Protein AF-A0A0D6QN54-F1 (afdb_monomer)

Foldseek 3Di:
DDFFKAFPVVLETWDWDDDPPDPKIKTADLQPRDIDIPVPVVCQVVVVRMHTPPDDDPDPDPPPDPRDHQDPVNSVVSVVVVVVVVVVVVVVVVPDPPDPPPPPPPPPPPPDDDPDDPDDDPPPDDDDDDDDDDDD

Solvent-accessible surface area (backbone atoms only — not comparable to full-atom values): 8967 Å² total; per-residue (Å²): 132,87,82,50,35,27,25,65,83,78,61,28,51,33,52,72,52,59,59,88,96,48,93,53,40,37,35,31,28,70,72,79,64,54,72,50,51,61,82,52,54,64,38,40,74,68,45,65,58,30,31,54,66,85,60,91,63,98,70,87,85,69,86,86,61,78,74,48,70,74,49,74,65,54,44,52,51,30,51,52,50,53,51,50,52,53,51,52,55,50,53,54,56,71,68,49,73,77,76,76,76,77,77,69,78,76,76,73,80,72,91,64,92,78,91,76,77,83,82,78,67,85,84,75,74,78,86,78,81,90,79,83,87,83,89,132

Sequence (136 aa):
METAVECTHCKVVMTSWSAPGSPIRYYQCPFCARTHSSLYGEVFQRRAGARVVGAPAATAATAGAGIPMASPEDVRWARVKATAARWFARLEAEQRPPAPAAAFPRRARTAGRSDDVPEADPADVVEVGTRRHGRA

pLDDT: mean 74.31, std 18.53, range [38.38, 96.44]

Structure (mmCIF, N/CA/C/O backbone):
data_AF-A0A0D6QN54-F1
#
_entry.id   AF-A0A0D6QN54-F1
#
loop_
_atom_site.group_PDB
_atom_site.id
_atom_site.type_symbol
_atom_site.label_atom_id
_atom_site.label_alt_id
_atom_site.label_comp_id
_atom_site.label_asym_id
_atom_site.label_entity_id
_atom_site.label_seq_id
_atom_site.pdbx_PDB_ins_code
_atom_site.Cartn_x
_atom_site.Cartn_y
_atom_site.Cartn_z
_atom_site.occupancy
_atom_site.B_iso_or_equiv
_atom_site.auth_seq_id
_atom_site.auth_comp_id
_atom_site.auth_asym_id
_atom_site.auth_atom_id
_atom_site.pdbx_PDB_model_num
ATOM 1 N N . MET A 1 1 ? 12.706 -4.710 -17.053 1.00 48.94 1 MET A N 1
ATOM 2 C CA . MET A 1 1 ? 11.563 -3.783 -17.169 1.00 48.94 1 MET A CA 1
ATOM 3 C C . MET A 1 1 ? 10.816 -3.844 -15.848 1.00 48.94 1 MET A C 1
ATOM 5 O O . MET A 1 1 ? 10.330 -4.912 -15.500 1.00 48.94 1 MET A O 1
ATOM 9 N N . GLU A 1 2 ? 10.855 -2.781 -15.046 1.00 62.50 2 GLU A N 1
ATOM 10 C CA . GLU A 1 2 ? 10.136 -2.754 -13.768 1.00 62.50 2 GLU A CA 1
ATOM 11 C C . GLU A 1 2 ? 8.629 -2.721 -14.033 1.00 62.50 2 GLU A C 1
ATOM 13 O O . GLU A 1 2 ? 8.138 -1.909 -14.814 1.00 62.50 2 GLU A O 1
ATOM 18 N N . THR A 1 3 ? 7.889 -3.641 -13.419 1.00 77.75 3 THR A N 1
ATOM 19 C CA . THR A 1 3 ? 6.430 -3.679 -13.524 1.00 77.75 3 THR A CA 1
ATOM 20 C C . THR A 1 3 ? 5.854 -2.5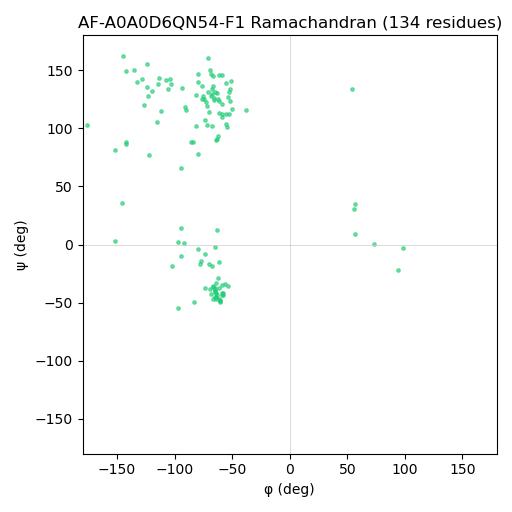45 -12.686 1.00 77.75 3 THR A C 1
ATOM 22 O O . THR A 1 3 ? 5.858 -2.624 -11.454 1.00 77.75 3 THR A O 1
ATOM 25 N N . ALA A 1 4 ? 5.349 -1.499 -13.332 1.00 85.25 4 ALA A N 1
ATOM 26 C CA . ALA A 1 4 ? 4.606 -0.464 -12.631 1.00 85.25 4 ALA A CA 1
ATOM 27 C C . ALA A 1 4 ? 3.243 -1.026 -12.193 1.00 85.25 4 ALA A C 1
ATOM 29 O O . ALA A 1 4 ? 2.522 -1.647 -12.976 1.00 85.25 4 ALA A O 1
ATOM 30 N N . VAL A 1 5 ? 2.895 -0.826 -10.925 1.00 88.44 5 VAL A N 1
ATOM 31 C CA . VAL A 1 5 ? 1.630 -1.275 -10.334 1.00 88.44 5 VAL A CA 1
ATOM 32 C C . VAL A 1 5 ? 0.882 -0.056 -9.833 1.00 88.44 5 VAL A C 1
ATOM 34 O O . VAL A 1 5 ? 1.448 0.776 -9.135 1.00 88.44 5 VAL A O 1
ATOM 37 N N . GLU A 1 6 ? -0.398 0.045 -10.155 1.00 91.19 6 GLU A N 1
ATOM 38 C CA . GLU A 1 6 ? -1.277 1.094 -9.661 1.00 91.19 6 GLU A CA 1
ATOM 39 C C . GLU A 1 6 ? -2.192 0.576 -8.552 1.00 91.19 6 GLU A C 1
ATOM 41 O O . GLU A 1 6 ? -2.814 -0.482 -8.670 1.00 91.19 6 GLU A O 1
ATOM 46 N N . CYS A 1 7 ? -2.356 1.387 -7.509 1.00 91.06 7 CYS A N 1
ATOM 47 C CA . CYS A 1 7 ? -3.381 1.181 -6.497 1.00 91.06 7 CYS A CA 1
ATOM 48 C C . CYS A 1 7 ? -4.770 1.497 -7.068 1.00 91.06 7 CYS A C 1
ATOM 50 O O . CYS A 1 7 ? -5.061 2.643 -7.410 1.00 91.06 7 CYS A O 1
ATOM 52 N N . THR A 1 8 ? -5.684 0.525 -7.096 1.00 90.94 8 THR A N 1
ATOM 53 C CA . THR A 1 8 ? -7.018 0.754 -7.679 1.00 90.94 8 THR A CA 1
ATOM 54 C C . THR A 1 8 ? -7.898 1.685 -6.847 1.00 90.94 8 THR A C 1
ATOM 56 O O . THR A 1 8 ? -8.876 2.203 -7.387 1.00 90.94 8 THR A O 1
ATOM 59 N N . HIS A 1 9 ? -7.542 1.914 -5.578 1.00 90.31 9 HIS A N 1
ATOM 60 C CA . HIS A 1 9 ? -8.226 2.835 -4.673 1.00 90.31 9 HIS A CA 1
ATOM 61 C C . HIS A 1 9 ? -7.760 4.285 -4.857 1.00 90.31 9 HIS A C 1
ATOM 63 O O . HIS A 1 9 ? -8.588 5.169 -5.034 1.00 90.31 9 HIS A O 1
ATOM 69 N N . CYS A 1 10 ? -6.445 4.527 -4.862 1.00 87.69 10 CYS A N 1
ATOM 70 C CA . CYS A 1 10 ? -5.884 5.882 -4.936 1.00 87.69 10 CYS A CA 1
ATOM 71 C C . CYS A 1 10 ? -5.529 6.333 -6.359 1.00 87.69 10 CYS A C 1
ATOM 73 O O . CYS A 1 10 ? -5.210 7.499 -6.541 1.00 87.69 10 CYS A O 1
ATOM 75 N N . LYS A 1 11 ? -5.564 5.426 -7.346 1.00 89.50 11 LYS A N 1
ATOM 76 C CA . LYS A 1 11 ? -5.231 5.686 -8.758 1.00 89.50 11 LYS A CA 1
ATOM 77 C C . LYS A 1 11 ? -3.827 6.256 -8.979 1.00 89.50 11 LYS A C 1
ATOM 79 O O . LYS A 1 11 ? -3.609 7.058 -9.878 1.00 89.50 11 LYS A O 1
ATOM 84 N N . VAL A 1 12 ? -2.874 5.825 -8.156 1.00 88.00 12 VAL A N 1
ATOM 85 C CA . VAL A 1 12 ? -1.467 6.244 -8.229 1.00 88.00 12 VAL A CA 1
ATOM 86 C C . VAL A 1 12 ? -0.553 5.040 -8.361 1.00 88.00 12 VAL A C 1
ATOM 88 O O . VAL A 1 12 ? -0.895 3.937 -7.911 1.00 88.00 12 VAL A O 1
ATOM 91 N N . VAL A 1 13 ? 0.627 5.265 -8.935 1.00 90.94 13 VAL A N 1
ATOM 92 C CA . VAL A 1 13 ? 1.684 4.252 -8.983 1.00 90.94 13 VAL A CA 1
ATOM 93 C C . VAL A 1 13 ? 2.165 3.938 -7.563 1.00 90.94 13 VAL A C 1
ATOM 95 O O . VAL A 1 13 ? 2.424 4.826 -6.751 1.00 90.94 13 VAL A O 1
ATOM 98 N N . MET A 1 14 ? 2.237 2.649 -7.257 1.00 91.88 14 MET A N 1
ATOM 99 C CA . MET A 1 14 ? 2.709 2.114 -5.989 1.00 91.88 14 MET A CA 1
ATOM 100 C C . MET A 1 14 ? 4.236 2.102 -5.955 1.00 91.88 14 MET A C 1
ATOM 102 O O . MET A 1 14 ? 4.890 1.861 -6.969 1.00 91.88 14 MET A O 1
ATOM 106 N N . THR A 1 15 ? 4.810 2.313 -4.775 1.00 91.31 15 THR A N 1
ATOM 107 C CA . THR A 1 15 ? 6.248 2.144 -4.554 1.00 91.31 15 THR A CA 1
ATOM 108 C C . THR A 1 15 ? 6.575 0.659 -4.455 1.00 91.31 15 THR A C 1
ATOM 110 O O . THR A 1 15 ? 5.848 -0.078 -3.789 1.00 91.31 15 THR A O 1
ATOM 113 N N . SER A 1 16 ? 7.656 0.208 -5.098 1.00 91.62 16 SER A N 1
ATOM 114 C CA . SER A 1 16 ? 8.077 -1.196 -5.055 1.00 91.62 16 SER A CA 1
ATOM 115 C C . SER A 1 16 ? 9.403 -1.405 -4.334 1.00 91.62 16 SER A C 1
ATOM 117 O O . SER A 1 16 ? 10.323 -0.607 -4.493 1.00 91.62 16 SER A O 1
ATOM 119 N N . TRP A 1 17 ? 9.530 -2.506 -3.594 1.00 90.56 17 TRP A N 1
ATOM 120 C CA . TRP A 1 17 ? 10.792 -2.946 -2.991 1.00 90.56 17 TRP A 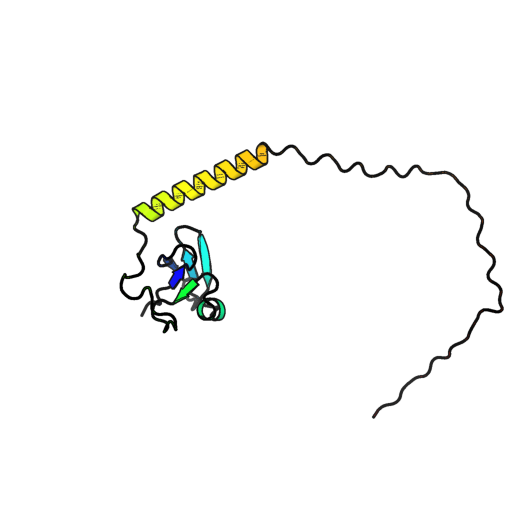CA 1
ATOM 121 C C . TRP A 1 17 ? 10.893 -4.476 -2.973 1.00 90.56 17 TRP A C 1
ATOM 123 O O . TRP A 1 17 ? 9.893 -5.185 -3.090 1.00 90.56 17 TRP A O 1
ATOM 133 N N . SER A 1 18 ? 12.109 -4.992 -2.803 1.00 90.19 18 SER A N 1
ATOM 134 C CA . SER A 1 18 ? 12.366 -6.412 -2.533 1.00 90.19 18 SER A CA 1
ATOM 135 C C . SER A 1 18 ? 13.388 -6.555 -1.427 1.00 90.19 18 SER A C 1
ATOM 137 O O . SER A 1 18 ? 14.276 -5.715 -1.285 1.00 90.19 18 SER A O 1
ATOM 139 N N . ALA A 1 19 ? 13.285 -7.649 -0.678 1.00 87.38 19 ALA A N 1
ATOM 140 C CA . ALA A 1 19 ? 14.367 -8.068 0.197 1.00 87.38 19 ALA A CA 1
ATOM 141 C C . ALA A 1 19 ? 15.578 -8.526 -0.647 1.00 87.38 19 ALA A C 1
ATOM 143 O O . ALA A 1 19 ? 15.378 -9.089 -1.731 1.00 87.38 19 ALA A O 1
ATOM 144 N N . PRO A 1 20 ? 16.820 -8.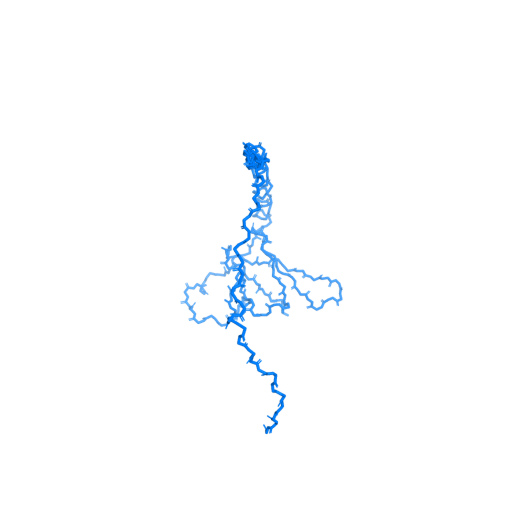319 -0.173 1.00 87.62 20 PRO A N 1
ATOM 145 C CA . PRO A 1 20 ? 18.013 -8.826 -0.846 1.00 87.62 20 PRO A CA 1
ATOM 146 C C . PRO A 1 20 ? 17.908 -10.334 -1.112 1.00 87.62 20 PRO A C 1
ATOM 148 O O . PRO A 1 20 ? 17.530 -11.097 -0.226 1.00 87.62 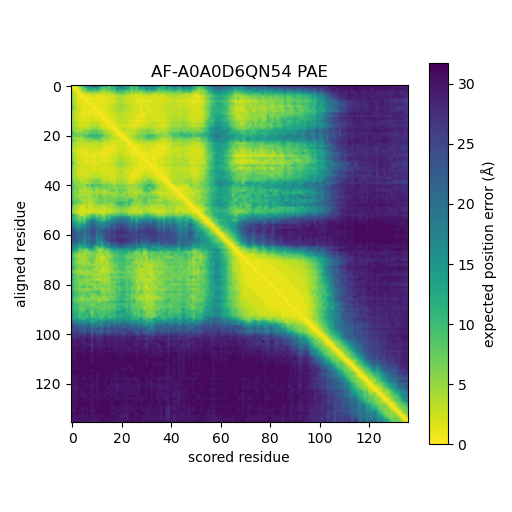20 PRO A O 1
ATOM 151 N N . GLY A 1 21 ? 18.202 -10.763 -2.342 1.00 86.62 21 GLY A N 1
ATOM 152 C CA . GLY A 1 21 ? 18.159 -12.177 -2.740 1.00 86.62 21 GLY A CA 1
ATOM 153 C 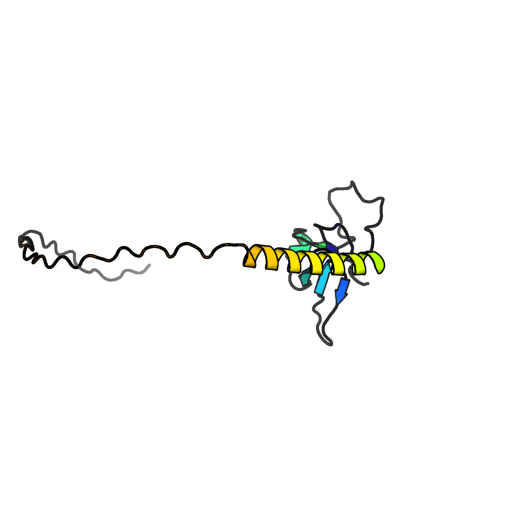C . GLY A 1 21 ? 16.759 -12.787 -2.894 1.00 86.62 21 GLY A C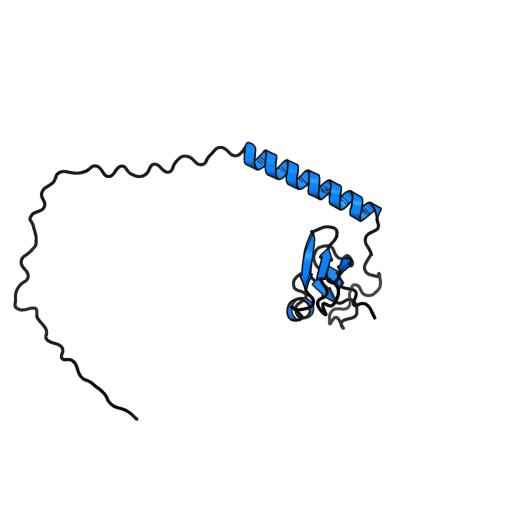 1
ATOM 154 O O . GLY A 1 21 ? 16.652 -13.961 -3.235 1.00 86.62 21 GLY A O 1
ATOM 155 N N . SER A 1 22 ? 15.681 -12.024 -2.678 1.00 85.31 22 SER A N 1
ATOM 156 C CA . SER A 1 22 ? 14.315 -12.523 -2.851 1.00 85.31 22 SER A CA 1
ATOM 157 C C . SER A 1 22 ? 13.775 -12.217 -4.252 1.00 85.31 22 SER A C 1
ATOM 159 O O . SER A 1 22 ? 13.860 -11.069 -4.697 1.00 85.31 22 SER A O 1
ATOM 161 N N . PRO A 1 23 ? 13.133 -13.188 -4.928 1.00 85.75 23 PRO A N 1
ATOM 162 C CA . PRO A 1 23 ? 12.403 -12.925 -6.167 1.00 85.75 23 PRO A CA 1
ATOM 163 C C . PRO A 1 23 ? 11.081 -12.175 -5.920 1.00 85.75 23 PRO A C 1
ATOM 165 O O . PRO A 1 23 ? 10.417 -11.759 -6.867 1.00 85.75 23 PRO A O 1
ATOM 168 N N . ILE A 1 24 ? 10.673 -12.010 -4.656 1.00 89.75 24 ILE A N 1
ATOM 169 C CA . ILE A 1 24 ? 9.396 -11.407 -4.282 1.00 89.75 24 ILE A CA 1
ATOM 170 C C . ILE A 1 24 ? 9.517 -9.883 -4.316 1.00 89.75 24 ILE A C 1
ATOM 172 O O . ILE A 1 24 ? 10.400 -9.289 -3.688 1.00 89.75 24 ILE A O 1
ATOM 176 N N . ARG A 1 25 ? 8.591 -9.237 -5.024 1.00 90.38 25 ARG A N 1
ATOM 177 C CA . ARG A 1 25 ? 8.420 -7.782 -5.058 1.00 90.38 25 ARG A CA 1
ATOM 178 C C . ARG A 1 25 ? 7.194 -7.411 -4.242 1.00 90.38 25 ARG A C 1
ATOM 180 O O . ARG A 1 25 ? 6.135 -8.015 -4.383 1.00 90.38 25 ARG A O 1
ATOM 187 N N . TYR A 1 26 ? 7.338 -6.398 -3.410 1.00 92.00 26 TYR A N 1
ATOM 188 C CA . TYR A 1 26 ? 6.242 -5.802 -2.667 1.00 92.00 26 TYR A CA 1
ATOM 189 C C . TYR A 1 26 ? 5.922 -4.447 -3.271 1.00 92.00 26 TYR A C 1
ATOM 191 O O . TYR A 1 26 ? 6.833 -3.723 -3.658 1.00 92.00 26 TYR A O 1
ATOM 199 N N . TYR A 1 27 ? 4.639 -4.116 -3.332 1.00 92.12 27 TYR A N 1
ATOM 200 C CA . TYR A 1 27 ? 4.118 -2.855 -3.840 1.00 92.12 27 TYR A CA 1
ATOM 201 C C . TYR A 1 27 ? 3.278 -2.210 -2.743 1.00 92.12 27 TYR A C 1
ATOM 203 O O . TYR A 1 27 ? 2.364 -2.858 -2.235 1.00 92.12 27 TYR A O 1
ATOM 211 N N . GLN A 1 28 ? 3.530 -0.948 -2.394 1.00 93.38 28 GLN A N 1
ATOM 212 C CA . GLN A 1 28 ? 2.757 -0.197 -1.398 1.00 93.38 28 GLN A CA 1
ATOM 213 C C . GLN A 1 28 ? 2.200 1.094 -1.980 1.00 93.38 28 GLN A C 1
ATOM 215 O O . GLN A 1 28 ? 2.885 1.849 -2.665 1.00 93.38 28 GLN A O 1
ATOM 220 N N . CYS A 1 29 ? 0.930 1.363 -1.691 1.00 93.00 29 CYS A N 1
ATOM 221 C CA . CYS A 1 29 ? 0.336 2.651 -2.010 1.00 93.00 29 CYS A CA 1
ATOM 222 C C . CYS A 1 29 ? 0.850 3.712 -1.021 1.00 93.00 29 CYS A C 1
ATOM 224 O O . CYS A 1 29 ? 0.638 3.544 0.183 1.00 93.00 29 CYS A O 1
ATOM 2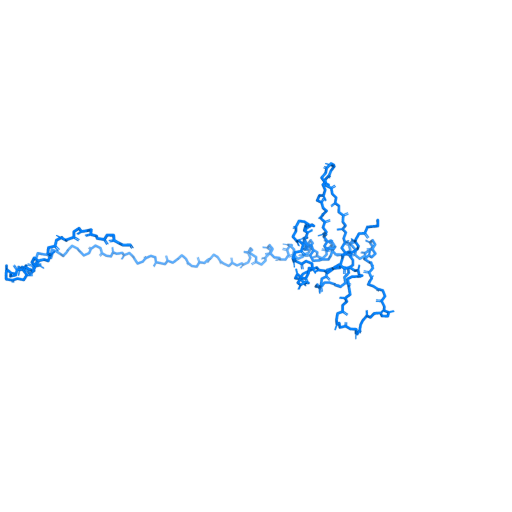26 N N . PRO A 1 30 ? 1.432 4.832 -1.484 1.00 90.31 30 PRO A N 1
ATOM 227 C CA . PRO A 1 30 ? 1.927 5.878 -0.588 1.00 90.31 30 PRO A CA 1
ATOM 228 C C . PRO A 1 30 ? 0.816 6.616 0.179 1.00 90.31 30 PRO A C 1
ATOM 230 O O . PRO A 1 30 ? 1.100 7.251 1.191 1.00 90.31 30 PRO A O 1
ATOM 233 N N . PHE A 1 31 ? -0.443 6.533 -0.271 1.00 89.31 31 PHE A N 1
ATOM 234 C CA . PHE A 1 31 ? -1.570 7.237 0.353 1.00 89.31 31 PHE A CA 1
ATOM 235 C C . PHE A 1 31 ? -2.365 6.364 1.321 1.00 89.31 31 PHE A C 1
ATOM 237 O O . PHE A 1 31 ? -2.553 6.739 2.473 1.00 89.31 31 PHE A O 1
ATOM 244 N N . CYS A 1 32 ? -2.838 5.200 0.866 1.00 90.44 32 CYS A N 1
ATOM 245 C CA . CYS A 1 32 ? -3.681 4.319 1.680 1.00 90.44 32 CYS A CA 1
ATOM 246 C C . CYS A 1 32 ? -2.907 3.185 2.364 1.00 90.44 32 CYS A C 1
ATOM 248 O O . CYS A 1 32 ? -3.527 2.322 2.977 1.00 90.44 32 CYS A O 1
ATOM 250 N N . ALA A 1 33 ? -1.578 3.137 2.202 1.00 90.00 33 ALA A N 1
ATOM 251 C CA . ALA A 1 33 ? -0.672 2.141 2.783 1.00 90.00 33 ALA A CA 1
ATOM 252 C C . ALA A 1 33 ? -0.978 0.666 2.449 1.00 90.00 33 ALA A C 1
ATOM 254 O O . ALA A 1 33 ? -0.342 -0.229 3.003 1.00 90.00 33 ALA A O 1
ATOM 255 N N . ARG A 1 34 ? -1.913 0.394 1.526 1.00 91.19 34 ARG A N 1
ATOM 256 C CA . ARG A 1 34 ? -2.236 -0.965 1.075 1.00 91.19 34 ARG A CA 1
ATOM 257 C C . ARG A 1 34 ? -1.012 -1.581 0.403 1.00 91.19 34 ARG A C 1
ATOM 259 O O . ARG A 1 34 ? -0.437 -0.953 -0.489 1.00 91.19 34 ARG A O 1
ATOM 266 N N . THR A 1 35 ? -0.668 -2.798 0.814 1.00 91.81 35 THR A N 1
ATOM 267 C CA . THR A 1 35 ? 0.494 -3.542 0.321 1.00 91.81 35 THR A CA 1
ATOM 268 C C . THR A 1 35 ? 0.056 -4.787 -0.442 1.00 91.81 35 THR A C 1
ATOM 270 O O . THR A 1 35 ? -0.838 -5.504 0.000 1.00 91.81 35 THR A O 1
ATOM 273 N N . HIS A 1 36 ? 0.709 -5.058 -1.568 1.00 91.44 36 HIS A N 1
ATOM 274 C CA . HIS A 1 36 ? 0.520 -6.257 -2.380 1.00 91.44 36 HIS A CA 1
ATOM 275 C C . HIS A 1 36 ? 1.872 -6.921 -2.655 1.00 91.44 36 HIS A C 1
ATOM 277 O O . HIS A 1 36 ? 2.869 -6.235 -2.856 1.00 91.44 36 HIS A O 1
ATOM 283 N N . SER A 1 37 ? 1.909 -8.253 -2.659 1.00 90.81 37 SER A N 1
ATOM 284 C CA . SER A 1 37 ? 3.101 -9.041 -2.995 1.00 90.81 37 SER A CA 1
ATOM 285 C C . SER A 1 37 ? 2.955 -9.626 -4.394 1.00 90.81 37 SER A C 1
ATOM 287 O O . SER A 1 37 ? 1.866 -10.070 -4.756 1.00 90.81 37 SER A O 1
ATOM 289 N N . SER A 1 38 ? 4.048 -9.680 -5.155 1.00 87.69 38 SER A N 1
ATOM 290 C CA . SER A 1 38 ? 4.109 -10.321 -6.472 1.00 87.69 38 SER A CA 1
ATOM 291 C C . SER A 1 38 ? 3.801 -11.819 -6.435 1.00 87.69 38 SER A C 1
ATOM 293 O O . SER A 1 38 ? 3.538 -12.393 -7.485 1.00 87.69 38 SER A O 1
ATOM 295 N N . LEU A 1 39 ? 3.819 -12.451 -5.252 1.00 86.69 39 LEU A N 1
ATOM 296 C CA . LEU A 1 39 ? 3.393 -13.843 -5.077 1.00 86.69 39 LEU A CA 1
ATOM 297 C C . LEU A 1 39 ? 1.907 -14.051 -5.390 1.00 86.69 39 LEU A C 1
ATOM 299 O O . LEU A 1 39 ? 1.538 -15.107 -5.890 1.00 86.69 39 LEU A O 1
ATOM 303 N N . TYR A 1 40 ? 1.066 -13.050 -5.123 1.00 83.31 40 TYR A N 1
ATOM 304 C CA . TYR A 1 40 ? -0.383 -13.146 -5.302 1.00 83.31 40 TYR A CA 1
ATOM 305 C C . TYR A 1 40 ? -0.786 -12.597 -6.671 1.00 83.31 40 TYR A C 1
ATOM 307 O O . TYR A 1 40 ? -1.434 -11.553 -6.792 1.00 83.31 40 TYR A O 1
ATOM 315 N N . GLY A 1 41 ? -0.344 -13.289 -7.724 1.00 77.69 41 GLY A N 1
ATOM 316 C CA . GLY A 1 41 ? -0.588 -12.920 -9.121 1.00 77.69 41 GLY A CA 1
ATOM 317 C C . GLY A 1 41 ? -2.074 -12.713 -9.439 1.00 77.69 41 GLY A C 1
ATOM 318 O O . GLY A 1 41 ? -2.432 -11.784 -10.169 1.00 77.69 41 GLY A O 1
ATOM 319 N N . GLU A 1 42 ? -2.956 -13.510 -8.829 1.00 79.75 42 GLU A N 1
ATOM 320 C CA . GLU A 1 42 ? -4.406 -13.421 -9.017 1.00 79.75 42 GLU A CA 1
ATOM 321 C C . GLU A 1 42 ? -4.998 -12.082 -8.562 1.00 79.75 42 GLU A C 1
ATOM 323 O O . GLU A 1 42 ? -5.989 -11.620 -9.130 1.00 79.75 42 GLU A O 1
ATOM 328 N N . VAL A 1 43 ? -4.383 -11.419 -7.580 1.00 79.00 43 VAL A N 1
ATOM 329 C CA . VAL A 1 43 ? -4.831 -10.110 -7.091 1.00 79.00 43 VAL A CA 1
ATOM 330 C C . VAL A 1 43 ? -4.696 -9.061 -8.191 1.00 79.00 43 VAL A C 1
ATOM 332 O O . VAL A 1 43 ? -5.605 -8.253 -8.401 1.00 79.00 43 VAL A O 1
ATOM 335 N N . PHE A 1 44 ? -3.601 -9.122 -8.947 1.00 79.06 44 PHE A N 1
ATOM 336 C CA . PHE A 1 44 ? -3.354 -8.233 -10.078 1.00 79.06 44 PHE A CA 1
ATOM 337 C C . PHE A 1 44 ? -4.225 -8.585 -11.288 1.00 79.06 44 PHE A C 1
ATOM 339 O O . PHE A 1 44 ? -4.724 -7.680 -11.958 1.00 79.06 44 PHE A O 1
ATOM 346 N N . GLN A 1 45 ? -4.463 -9.878 -11.536 1.00 77.38 45 GLN A N 1
ATOM 347 C CA . GLN A 1 45 ? -5.349 -10.346 -12.610 1.00 77.38 45 GLN A CA 1
ATOM 348 C C . GLN A 1 45 ? -6.803 -9.916 -12.377 1.00 77.38 45 GLN A C 1
ATOM 350 O O . GLN A 1 45 ? -7.452 -9.394 -13.281 1.00 77.38 45 GLN A O 1
ATOM 355 N N . ARG A 1 46 ? -7.304 -10.070 -11.144 1.00 81.25 46 ARG A N 1
ATOM 356 C CA . ARG A 1 46 ? -8.665 -9.674 -10.743 1.00 81.25 46 ARG A CA 1
ATOM 357 C C . ARG A 1 46 ? -8.805 -8.180 -10.455 1.00 81.25 46 ARG A C 1
ATOM 359 O O . ARG A 1 46 ? -9.906 -7.720 -10.168 1.00 81.25 46 ARG A O 1
ATOM 366 N N . ARG A 1 47 ? -7.708 -7.414 -10.514 1.00 77.75 47 ARG A N 1
ATOM 367 C CA . ARG A 1 47 ? -7.652 -5.983 -10.159 1.00 77.75 47 ARG A CA 1
ATOM 368 C C . ARG A 1 47 ? -8.149 -5.699 -8.734 1.00 77.75 47 ARG A C 1
ATOM 370 O O . ARG A 1 47 ? -8.700 -4.631 -8.449 1.00 77.75 47 ARG A O 1
ATOM 377 N N . ALA A 1 48 ? -7.957 -6.656 -7.831 1.00 77.94 48 ALA A N 1
ATOM 378 C CA . ALA A 1 48 ? -8.435 -6.609 -6.457 1.00 77.94 48 ALA A CA 1
ATOM 379 C C . ALA A 1 48 ? -7.506 -5.737 -5.596 1.00 77.94 48 ALA A C 1
ATOM 381 O O . ALA A 1 48 ? -6.657 -6.213 -4.853 1.00 77.94 48 ALA A O 1
ATOM 382 N N . GLY A 1 49 ? -7.644 -4.420 -5.714 1.00 81.81 49 GLY A N 1
ATOM 383 C CA . GLY A 1 49 ? -6.865 -3.455 -4.928 1.00 81.81 49 GLY A CA 1
ATOM 384 C C . GLY A 1 49 ? -5.588 -2.947 -5.604 1.00 81.81 49 GLY A C 1
ATOM 385 O O . GLY A 1 49 ? -5.173 -1.827 -5.299 1.00 81.81 49 GLY A O 1
ATOM 386 N N . ALA A 1 50 ? -5.039 -3.691 -6.569 1.00 85.81 50 ALA A N 1
ATOM 387 C CA . ALA A 1 50 ? -3.906 -3.285 -7.400 1.00 85.81 50 ALA A CA 1
ATOM 388 C C . ALA A 1 50 ? -4.055 -3.765 -8.852 1.00 85.81 50 ALA A C 1
ATOM 390 O O . ALA A 1 50 ? -4.656 -4.808 -9.104 1.00 85.81 50 ALA A O 1
ATOM 391 N N . ARG A 1 51 ? -3.512 -3.009 -9.814 1.00 86.56 51 ARG A N 1
ATOM 392 C CA . ARG A 1 51 ? -3.478 -3.367 -11.244 1.00 86.56 51 ARG A CA 1
ATOM 393 C C . ARG A 1 51 ? -2.084 -3.149 -11.830 1.00 86.56 51 ARG A C 1
ATOM 395 O O . ARG A 1 51 ? -1.452 -2.145 -11.525 1.00 86.56 51 ARG A O 1
ATOM 402 N N . VAL A 1 52 ? -1.615 -4.058 -12.682 1.00 85.50 52 VAL A N 1
ATOM 403 C CA . VAL A 1 52 ? -0.357 -3.866 -13.428 1.00 85.50 52 VAL A CA 1
ATOM 404 C C . VAL A 1 52 ? -0.601 -2.874 -14.564 1.00 85.50 52 VAL A C 1
ATOM 406 O O . VAL A 1 52 ? -1.541 -3.029 -15.347 1.00 85.50 52 VAL A O 1
ATOM 409 N N . VAL A 1 53 ? 0.235 -1.843 -14.640 1.00 77.12 53 VAL A N 1
ATOM 410 C CA . VAL A 1 53 ? 0.197 -0.828 -15.695 1.00 77.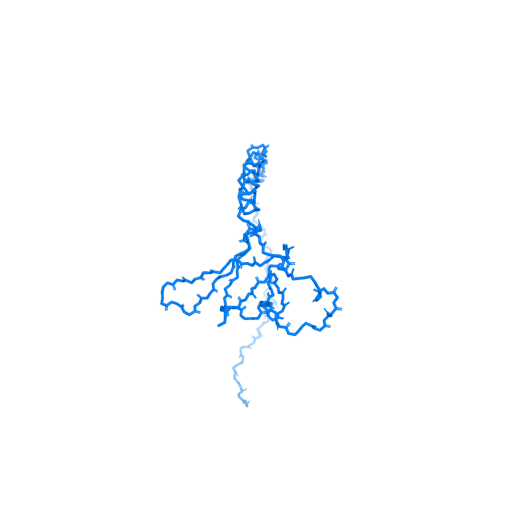12 53 VAL A CA 1
ATOM 411 C C . VAL A 1 53 ? 0.726 -1.454 -16.985 1.00 77.12 53 VAL A C 1
ATOM 413 O O . VAL A 1 53 ? 1.831 -1.986 -17.007 1.00 77.12 53 VAL A O 1
ATOM 416 N N . GLY A 1 54 ? -0.080 -1.430 -18.049 1.00 64.00 54 GLY A N 1
ATOM 417 C CA . GLY A 1 54 ? 0.251 -2.051 -19.340 1.00 64.00 54 GLY A CA 1
ATOM 418 C C . GLY A 1 54 ? -0.368 -3.434 -19.581 1.00 64.00 54 GLY A C 1
ATOM 419 O O . GLY A 1 54 ? -0.235 -3.967 -20.678 1.00 64.00 54 GLY A O 1
ATOM 420 N N . ALA A 1 55 ? -1.100 -4.005 -18.616 1.00 59.06 55 ALA A N 1
ATOM 421 C CA . ALA A 1 55 ? -1.962 -5.152 -18.904 1.00 59.06 55 ALA A CA 1
ATOM 422 C C . ALA A 1 55 ? -3.123 -4.702 -19.818 1.00 59.06 55 ALA A C 1
ATOM 424 O O . ALA A 1 55 ? -3.738 -3.670 -19.519 1.00 59.06 55 ALA A O 1
ATOM 425 N N . PRO A 1 56 ? -3.454 -5.435 -20.902 1.00 47.75 56 PRO A N 1
ATOM 426 C CA . PRO A 1 56 ? -4.524 -5.041 -21.811 1.00 47.75 56 PRO A CA 1
ATOM 427 C C . PRO A 1 56 ? -5.832 -4.939 -21.026 1.00 47.75 56 PRO A C 1
ATOM 429 O O . PRO A 1 56 ? -6.351 -5.917 -20.485 1.00 47.75 56 PRO A O 1
ATOM 432 N N . ALA A 1 57 ? -6.343 -3.716 -20.895 1.00 52.56 57 ALA A N 1
ATOM 433 C CA . ALA A 1 57 ? -7.597 -3.473 -20.220 1.00 52.56 57 ALA A CA 1
ATOM 434 C C . ALA A 1 57 ? -8.741 -3.511 -21.228 1.00 52.56 57 ALA A C 1
ATOM 436 O O . ALA A 1 57 ? -8.826 -2.643 -22.087 1.00 52.56 57 ALA A O 1
ATOM 437 N N . ALA A 1 58 ? -9.670 -4.454 -21.054 1.00 50.78 58 ALA A N 1
ATOM 438 C CA . ALA A 1 58 ? -10.916 -4.561 -21.823 1.00 50.78 58 ALA A CA 1
ATOM 439 C C . ALA A 1 58 ? -11.893 -3.370 -21.652 1.00 50.78 58 ALA A C 1
ATOM 441 O O . ALA A 1 58 ? -13.048 -3.451 -22.046 1.00 50.78 58 ALA A O 1
ATOM 442 N N . THR A 1 59 ? -11.463 -2.254 -21.064 1.00 43.84 59 THR A N 1
ATOM 443 C CA . THR A 1 59 ? -12.291 -1.060 -20.859 1.00 43.84 59 THR A CA 1
ATOM 444 C C . THR A 1 59 ? -11.428 0.175 -21.072 1.00 43.84 59 THR A C 1
ATOM 446 O O . THR A 1 59 ? -10.795 0.693 -20.147 1.00 43.84 59 THR A O 1
ATOM 449 N N . ALA A 1 60 ? -11.377 0.596 -22.331 1.00 45.03 60 ALA A N 1
ATOM 450 C CA . ALA A 1 60 ? -10.806 1.847 -22.789 1.00 45.03 60 ALA A CA 1
ATOM 451 C C . ALA A 1 60 ? -11.720 3.012 -22.378 1.00 45.03 60 ALA A C 1
ATOM 453 O O . ALA A 1 60 ? -12.762 3.230 -22.981 1.00 45.03 60 ALA A O 1
ATOM 454 N N . ALA A 1 61 ? -11.344 3.750 -21.335 1.00 45.97 61 ALA A N 1
ATOM 455 C CA . ALA A 1 61 ? -11.909 5.080 -21.063 1.00 45.97 61 ALA A CA 1
ATOM 456 C C . ALA A 1 61 ? -10.944 6.013 -20.304 1.00 45.97 61 ALA A C 1
ATOM 458 O O . ALA A 1 61 ? -11.300 7.130 -19.948 1.00 45.97 61 ALA A O 1
ATOM 459 N N . THR A 1 62 ? -9.708 5.584 -20.028 1.00 47.84 62 THR A N 1
ATOM 460 C CA . THR A 1 62 ? -8.728 6.396 -19.277 1.00 47.84 62 THR A CA 1
ATOM 461 C C . THR A 1 62 ? -7.303 6.157 -19.783 1.00 47.84 62 THR A C 1
ATOM 463 O O . THR A 1 62 ? -6.360 6.096 -19.008 1.00 47.84 62 THR A O 1
ATOM 466 N N . ALA A 1 63 ? -7.146 5.946 -21.093 1.00 45.31 63 ALA A N 1
ATOM 467 C CA . ALA A 1 63 ? -5.856 5.622 -21.713 1.00 45.31 63 ALA A CA 1
ATOM 468 C C . ALA A 1 63 ? -5.066 6.856 -22.204 1.00 45.31 63 ALA A C 1
ATOM 470 O O . ALA A 1 63 ? -3.994 6.691 -22.772 1.00 45.31 63 ALA A O 1
ATOM 471 N N . GLY A 1 64 ? -5.578 8.079 -22.008 1.00 45.25 64 GLY A N 1
ATOM 472 C CA . GLY A 1 64 ? -4.949 9.312 -22.513 1.00 45.25 64 GLY A CA 1
ATOM 473 C C . GLY A 1 64 ? -4.173 10.137 -21.481 1.00 45.25 64 GLY A C 1
ATOM 474 O O . GLY A 1 64 ? -3.335 10.945 -21.858 1.00 45.25 64 GLY A O 1
ATOM 475 N N . ALA A 1 65 ? -4.415 9.932 -20.185 1.00 53.00 65 ALA A N 1
ATOM 476 C CA . ALA A 1 65 ? -3.675 10.594 -19.115 1.00 53.00 65 ALA A CA 1
ATOM 477 C C . ALA A 1 65 ? -2.848 9.528 -18.395 1.00 53.00 65 ALA A C 1
ATOM 479 O O . ALA A 1 65 ? -3.413 8.591 -17.829 1.00 53.00 65 ALA A O 1
ATOM 480 N N . GLY A 1 66 ? -1.519 9.628 -18.464 1.00 64.62 66 GLY A N 1
ATOM 481 C CA . GLY A 1 66 ? -0.633 8.730 -17.725 1.00 64.62 66 GLY A CA 1
ATOM 482 C C . GLY A 1 66 ? -1.027 8.679 -16.247 1.00 64.62 66 GLY A C 1
ATOM 483 O O . GLY A 1 66 ? -1.423 9.690 -15.668 1.00 64.62 66 GLY A O 1
ATOM 484 N N . ILE A 1 67 ? -0.960 7.494 -15.639 1.00 68.69 67 ILE A N 1
ATOM 485 C CA . ILE A 1 67 ? -1.268 7.331 -14.215 1.00 68.69 67 ILE A CA 1
ATOM 486 C C . ILE A 1 67 ? -0.261 8.176 -13.425 1.00 68.69 67 ILE A C 1
ATOM 488 O O . ILE A 1 67 ? 0.946 7.978 -13.598 1.00 68.69 67 ILE A O 1
ATOM 492 N N . PRO A 1 68 ? -0.717 9.109 -12.574 1.00 76.88 68 PRO A N 1
ATOM 493 C CA . PRO A 1 68 ? 0.184 10.021 -11.897 1.00 76.88 68 PRO A CA 1
ATOM 494 C C . PRO A 1 68 ? 1.070 9.266 -10.904 1.00 76.88 68 PRO A C 1
ATOM 496 O O . PRO A 1 68 ? 0.621 8.404 -10.137 1.00 76.88 68 PRO A O 1
ATOM 499 N N . MET A 1 69 ? 2.352 9.621 -10.907 1.00 83.25 69 MET A N 1
ATOM 500 C CA . MET A 1 69 ? 3.252 9.288 -9.812 1.00 83.25 69 MET A CA 1
ATOM 501 C C . MET A 1 69 ? 3.036 10.280 -8.670 1.00 83.25 69 MET A C 1
ATOM 503 O O . MET A 1 69 ? 2.860 11.472 -8.908 1.00 83.25 69 MET A O 1
ATOM 507 N N . ALA A 1 70 ? 3.060 9.791 -7.431 1.00 84.81 70 ALA A N 1
ATOM 508 C CA . ALA A 1 70 ? 3.013 10.664 -6.263 1.00 84.81 70 ALA A CA 1
ATOM 509 C C . ALA A 1 70 ? 4.307 11.485 -6.178 1.00 84.81 70 ALA A C 1
ATOM 511 O O . ALA A 1 70 ? 5.400 10.912 -6.220 1.00 84.81 70 ALA A O 1
ATOM 512 N N . SER A 1 71 ? 4.195 12.804 -6.026 1.00 89.19 71 SER A N 1
ATOM 513 C CA . SER A 1 71 ? 5.363 13.646 -5.776 1.00 89.19 71 SER A CA 1
ATOM 514 C C . SER A 1 71 ? 5.913 13.418 -4.355 1.00 89.19 71 SER A C 1
ATOM 516 O O . SER A 1 71 ? 5.190 12.942 -3.471 1.00 89.19 71 SER A O 1
ATOM 518 N N . PRO A 1 72 ? 7.179 13.781 -4.072 1.00 87.81 72 PRO A N 1
ATOM 519 C CA . PRO A 1 72 ? 7.716 13.728 -2.710 1.00 87.81 72 PRO A CA 1
ATOM 520 C C . PRO A 1 72 ? 6.893 14.547 -1.702 1.00 87.81 72 PRO A C 1
ATOM 522 O O . PRO A 1 72 ? 6.754 14.148 -0.542 1.00 87.81 72 PRO A O 1
ATOM 525 N N . GLU A 1 73 ? 6.321 15.670 -2.143 1.00 91.69 73 GLU A N 1
ATOM 526 C CA . GLU A 1 73 ? 5.444 16.507 -1.326 1.00 91.69 73 GLU A CA 1
ATOM 527 C C . GLU A 1 73 ? 4.115 15.806 -1.012 1.00 91.69 73 GLU A C 1
ATOM 529 O O . GLU A 1 73 ? 3.697 15.786 0.149 1.00 91.69 73 GLU A O 1
ATOM 534 N N . ASP A 1 74 ? 3.505 15.135 -1.991 1.00 87.62 74 ASP A N 1
ATOM 535 C CA . ASP A 1 74 ? 2.288 14.342 -1.774 1.00 87.62 74 ASP A CA 1
ATOM 536 C C . ASP A 1 74 ? 2.513 13.237 -0.740 1.00 87.62 74 ASP A C 1
ATOM 538 O O . ASP A 1 74 ? 1.691 13.022 0.155 1.00 87.62 74 ASP A O 1
ATOM 542 N N . VAL A 1 75 ? 3.656 12.547 -0.832 1.00 86.88 75 VAL A N 1
ATOM 543 C CA . VAL A 1 75 ? 4.043 11.492 0.114 1.00 86.88 75 VAL A CA 1
ATOM 544 C C . VAL A 1 75 ? 4.243 12.075 1.514 1.00 86.88 75 VAL A C 1
ATOM 546 O O . VAL A 1 75 ? 3.803 11.481 2.503 1.00 86.88 75 VAL A O 1
ATOM 549 N N . ARG A 1 76 ? 4.872 13.251 1.627 1.00 89.56 76 ARG A N 1
ATOM 550 C CA . ARG A 1 76 ? 5.025 13.955 2.907 1.00 89.56 76 ARG A CA 1
ATOM 551 C C . ARG A 1 76 ? 3.659 14.291 3.510 1.00 89.56 76 ARG A C 1
ATOM 553 O O . ARG A 1 76 ? 3.425 13.971 4.676 1.00 89.56 76 ARG A O 1
ATOM 560 N N . TRP A 1 77 ? 2.743 14.866 2.735 1.00 90.69 77 TRP A N 1
ATOM 561 C CA . TRP A 1 77 ? 1.393 15.180 3.208 1.00 90.69 77 TRP A CA 1
ATOM 562 C C . TRP A 1 77 ? 0.580 13.937 3.564 1.00 90.69 77 TRP A C 1
ATOM 564 O O . TRP A 1 77 ? -0.143 13.939 4.561 1.00 90.69 77 TRP A O 1
ATOM 574 N N . ALA A 1 78 ? 0.720 12.846 2.811 1.00 88.62 78 ALA A N 1
ATOM 575 C CA . ALA A 1 78 ? 0.096 11.568 3.138 1.00 88.62 78 ALA A CA 1
ATOM 576 C C . ALA A 1 78 ? 0.545 11.051 4.513 1.00 88.62 78 ALA A C 1
ATOM 578 O O . ALA A 1 78 ? -0.291 10.625 5.312 1.00 88.62 78 ALA A O 1
ATOM 579 N N . ARG A 1 79 ? 1.841 11.166 4.839 1.00 88.81 79 ARG A N 1
ATOM 580 C CA . ARG A 1 79 ? 2.370 10.804 6.165 1.00 88.81 79 ARG A CA 1
ATOM 581 C C . ARG A 1 79 ? 1.778 11.666 7.277 1.00 88.81 79 ARG A C 1
ATOM 583 O O . ARG A 1 79 ? 1.394 11.122 8.310 1.00 88.81 79 ARG A O 1
ATOM 590 N N . VAL A 1 80 ? 1.662 12.979 7.063 1.00 93.81 80 VAL A N 1
ATOM 591 C CA . VAL A 1 80 ? 1.025 13.894 8.027 1.00 93.81 80 VAL A CA 1
ATOM 592 C C . VAL A 1 80 ? -0.432 13.494 8.263 1.00 93.81 80 VAL A C 1
ATOM 594 O O . VAL A 1 80 ? -0.827 13.298 9.412 1.00 93.81 80 VAL A O 1
ATOM 597 N N . LYS A 1 81 ? -1.205 13.272 7.190 1.00 91.06 81 LYS A N 1
ATOM 598 C CA . LYS A 1 81 ? -2.604 12.821 7.278 1.00 91.06 81 LYS A CA 1
ATOM 599 C C . LYS A 1 81 ? -2.736 11.496 8.025 1.00 91.06 81 LYS A C 1
ATOM 601 O O . LYS A 1 81 ? -3.603 11.365 8.880 1.00 91.06 81 LYS A O 1
ATOM 606 N N . ALA A 1 82 ? -1.858 10.532 7.754 1.00 88.56 82 ALA A N 1
ATOM 607 C CA . ALA A 1 82 ? -1.873 9.242 8.437 1.00 88.56 82 ALA A CA 1
ATOM 608 C C . ALA A 1 82 ? -1.566 9.375 9.938 1.00 88.56 82 ALA A C 1
ATOM 610 O O . ALA A 1 82 ? -2.192 8.709 10.759 1.00 88.56 82 ALA A O 1
ATOM 611 N N . THR A 1 83 ? -0.618 10.237 10.313 1.00 93.94 83 THR A N 1
ATOM 612 C CA . THR A 1 83 ? -0.316 10.525 11.723 1.00 93.94 83 THR A CA 1
ATOM 613 C C . THR A 1 83 ? -1.493 11.192 12.423 1.00 93.94 83 THR A C 1
ATOM 615 O O . THR A 1 83 ? -1.869 10.748 13.506 1.00 93.94 83 THR A O 1
ATOM 618 N N . ALA A 1 84 ? -2.116 12.185 11.786 1.00 95.00 84 ALA A N 1
ATOM 619 C CA . ALA A 1 84 ? -3.308 12.838 12.316 1.00 95.00 84 ALA A CA 1
ATOM 620 C C . ALA A 1 84 ? -4.460 11.837 12.500 1.00 95.00 84 ALA A C 1
ATOM 622 O O . ALA A 1 84 ? -5.034 11.762 13.579 1.00 95.00 84 ALA A O 1
ATOM 623 N N . ALA A 1 85 ? -4.739 10.999 11.496 1.00 93.31 85 ALA A N 1
ATOM 624 C CA . ALA A 1 85 ? -5.788 9.981 11.570 1.00 93.31 85 ALA A CA 1
ATOM 625 C C . ALA A 1 85 ? -5.578 9.002 12.739 1.00 93.31 85 ALA A C 1
ATOM 627 O O . ALA A 1 85 ? -6.524 8.693 13.458 1.00 93.31 85 ALA A O 1
ATOM 628 N N . ARG A 1 86 ? -4.336 8.552 12.980 1.00 94.12 86 ARG A N 1
ATOM 629 C CA . ARG A 1 86 ? -4.016 7.701 14.142 1.00 94.12 86 ARG A CA 1
ATOM 630 C C . ARG A 1 86 ? -4.219 8.425 15.470 1.00 94.12 86 ARG A C 1
ATOM 632 O O . ARG A 1 86 ? -4.686 7.813 16.425 1.00 94.12 86 ARG A O 1
ATOM 639 N N . TRP A 1 87 ? -3.858 9.704 15.535 1.00 96.44 87 TRP A N 1
ATOM 640 C CA . TRP A 1 87 ? -4.064 10.519 16.729 1.00 96.44 87 TRP A CA 1
ATOM 641 C C . TRP A 1 87 ? -5.556 10.693 17.041 1.00 96.44 87 TRP A C 1
ATOM 643 O O . TRP A 1 87 ? -5.963 10.429 18.169 1.00 96.44 87 TRP A O 1
ATOM 653 N N . PHE A 1 88 ? -6.373 11.029 16.038 1.00 96.44 88 PHE A N 1
ATOM 654 C CA . PHE A 1 88 ? -7.826 11.135 16.192 1.00 96.44 88 PHE A CA 1
ATOM 655 C C . PHE A 1 88 ? -8.463 9.807 16.606 1.00 96.44 88 PHE A C 1
ATOM 657 O O . PHE A 1 88 ? -9.202 9.774 17.583 1.00 96.44 88 PHE A O 1
ATOM 664 N N . ALA A 1 89 ? -8.112 8.698 15.948 1.00 94.69 89 ALA A N 1
ATOM 665 C CA . ALA A 1 89 ? -8.636 7.378 16.302 1.00 94.69 89 ALA A CA 1
ATOM 666 C C . ALA A 1 89 ? -8.310 6.983 17.755 1.00 94.69 89 ALA A C 1
ATOM 668 O O . ALA A 1 89 ? -9.119 6.345 18.428 1.00 94.69 89 ALA A O 1
ATOM 669 N N . ARG A 1 90 ? -7.134 7.382 18.260 1.00 96.00 90 ARG A N 1
ATOM 670 C CA . ARG A 1 90 ? -6.773 7.189 19.668 1.00 96.00 90 ARG A CA 1
ATOM 671 C C . ARG A 1 90 ? -7.661 8.025 20.594 1.00 96.00 90 ARG A C 1
ATOM 673 O O . ARG A 1 90 ? -8.193 7.474 21.548 1.00 96.00 90 ARG A O 1
ATOM 680 N N . LEU A 1 91 ? -7.865 9.308 20.293 1.00 96.31 91 LEU A N 1
ATOM 681 C CA . LEU A 1 91 ? -8.750 10.171 21.085 1.00 96.31 91 LEU A CA 1
ATOM 682 C C . LEU A 1 91 ? -10.202 9.678 21.101 1.00 96.31 91 LEU A C 1
ATOM 684 O O . LEU A 1 91 ? -10.877 9.780 22.121 1.00 96.31 91 LEU A O 1
ATOM 688 N N . GLU A 1 92 ? -10.698 9.147 19.985 1.00 94.69 92 GLU A N 1
ATOM 689 C CA . GLU A 1 92 ? -12.034 8.547 19.911 1.00 94.69 92 GLU A CA 1
ATOM 690 C C . GLU A 1 92 ? -12.138 7.275 20.762 1.00 94.69 92 GLU A C 1
ATOM 692 O O . GLU A 1 92 ? -13.175 7.017 21.372 1.00 94.69 92 GLU A O 1
ATOM 697 N N . ALA A 1 93 ? -11.068 6.477 20.826 1.00 92.06 93 ALA A N 1
ATOM 698 C CA . ALA A 1 93 ? -11.010 5.299 21.683 1.00 92.06 93 ALA A CA 1
ATOM 699 C C . ALA A 1 93 ? -10.955 5.667 23.175 1.00 92.06 93 ALA A C 1
ATOM 701 O O . ALA A 1 93 ? -11.610 5.007 23.974 1.00 92.06 93 ALA A O 1
ATOM 702 N N . GLU A 1 94 ? -10.228 6.728 23.537 1.00 92.62 94 GLU A N 1
ATOM 703 C CA . GLU A 1 94 ? -10.156 7.255 24.910 1.00 92.62 94 GLU A CA 1
ATOM 704 C C . GLU A 1 94 ? -11.498 7.841 25.380 1.00 92.62 94 GLU A C 1
ATOM 706 O O . GLU A 1 94 ? -11.868 7.690 26.541 1.00 92.62 94 GLU A O 1
ATOM 711 N N . GLN A 1 95 ? -12.253 8.478 24.479 1.00 90.94 95 GLN A N 1
ATOM 712 C CA . GLN A 1 95 ? -13.578 9.034 24.779 1.00 90.94 95 GLN A CA 1
ATOM 713 C C . GLN A 1 95 ? -14.688 7.983 24.833 1.00 90.94 95 GLN A C 1
ATOM 715 O O . GLN A 1 95 ? -15.771 8.267 25.347 1.00 90.94 95 GLN A O 1
ATOM 720 N N . ARG A 1 96 ? -14.463 6.780 24.290 1.00 88.00 96 ARG A N 1
ATOM 721 C CA . ARG A 1 96 ? -15.466 5.718 24.318 1.00 88.00 96 ARG A CA 1
ATOM 722 C C . ARG A 1 96 ? -15.606 5.220 25.762 1.00 88.00 96 ARG A C 1
ATOM 724 O O . ARG A 1 96 ? -14.660 4.621 26.276 1.00 88.00 96 ARG A O 1
ATOM 731 N N . PRO A 1 97 ? -16.767 5.414 26.417 1.00 81.44 97 PRO A N 1
ATOM 732 C CA . PRO A 1 97 ? -16.969 4.879 27.753 1.00 81.44 97 PRO A CA 1
ATOM 733 C C . PRO A 1 97 ? -16.806 3.352 27.722 1.00 81.44 97 PRO A C 1
ATOM 735 O O . PRO A 1 97 ? -17.159 2.722 26.715 1.00 81.44 97 PRO A O 1
ATOM 738 N N . PRO A 1 98 ? -16.273 2.740 28.796 1.00 79.00 98 PRO A N 1
ATOM 739 C CA . PRO A 1 98 ? -16.193 1.291 28.879 1.00 79.00 98 PRO A CA 1
ATOM 740 C C . PRO A 1 98 ? -17.591 0.707 28.684 1.00 79.00 98 PRO A C 1
ATOM 742 O O . PRO A 1 98 ? -18.575 1.251 29.195 1.00 79.00 98 PRO A O 1
ATOM 745 N N . ALA A 1 99 ? -17.682 -0.388 27.923 1.00 77.12 99 ALA A N 1
ATOM 746 C CA . ALA A 1 99 ? -18.946 -1.090 27.760 1.00 77.12 99 ALA A CA 1
ATOM 747 C C . ALA A 1 99 ? -19.516 -1.385 29.158 1.00 77.12 99 ALA A C 1
ATOM 749 O O . ALA A 1 99 ? -18.750 -1.828 30.025 1.00 77.12 99 ALA A O 1
ATOM 750 N N . PRO A 1 100 ? -20.814 -1.125 29.408 1.00 78.88 100 PRO A N 1
ATOM 751 C CA . PRO A 1 100 ? -21.408 -1.483 30.682 1.00 78.88 100 PRO A CA 1
ATOM 752 C C . PRO A 1 100 ? -21.132 -2.965 30.897 1.00 78.88 100 PRO A C 1
ATOM 754 O O . PRO A 1 100 ? -21.379 -3.774 29.997 1.00 78.88 100 PRO A O 1
ATOM 757 N N . ALA A 1 101 ? -20.546 -3.302 32.049 1.00 75.75 101 ALA A N 1
ATOM 758 C CA . ALA A 1 101 ? -20.285 -4.686 32.400 1.00 75.75 101 ALA A CA 1
ATOM 759 C C . ALA A 1 101 ? -21.593 -5.443 32.189 1.00 75.75 101 ALA A C 1
ATOM 761 O O . ALA A 1 101 ? -22.601 -5.102 32.812 1.00 75.75 101 ALA A O 1
ATOM 762 N N . ALA A 1 102 ? -21.596 -6.400 31.255 1.00 69.06 102 ALA A N 1
ATOM 763 C CA . ALA A 1 102 ? -22.743 -7.261 31.060 1.00 69.06 102 ALA A CA 1
ATOM 764 C C . ALA A 1 102 ? -23.048 -7.840 32.438 1.00 69.06 102 ALA A C 1
ATOM 766 O O . ALA A 1 102 ? -22.211 -8.537 33.019 1.00 69.06 102 ALA A O 1
ATOM 767 N N . ALA A 1 103 ? -24.188 -7.444 33.004 1.00 64.25 103 ALA A N 1
ATOM 768 C CA . ALA A 1 103 ? -24.651 -7.962 34.267 1.00 64.25 103 ALA A CA 1
ATOM 769 C C . ALA A 1 103 ? -24.872 -9.451 34.028 1.00 64.25 103 ALA A C 1
ATOM 771 O O . ALA A 1 103 ? -25.906 -9.860 33.504 1.00 64.25 103 ALA A O 1
ATOM 772 N N . PHE A 1 104 ? -23.854 -10.261 34.324 1.00 62.25 104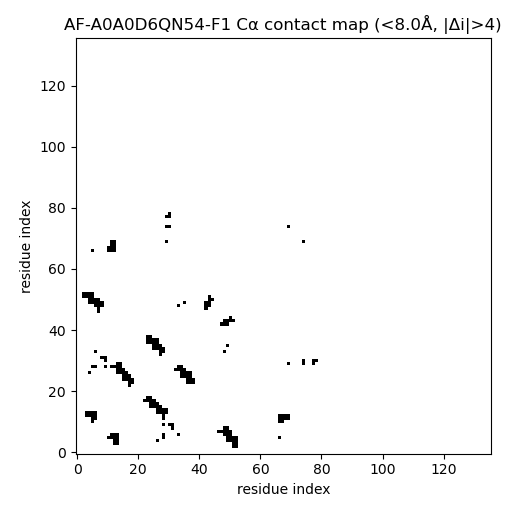 PHE A N 1
ATOM 773 C CA . PHE A 1 104 ? -24.008 -11.699 34.356 1.00 62.25 104 PHE A CA 1
ATOM 774 C C . PHE A 1 104 ? -25.203 -11.949 35.270 1.00 62.25 104 PHE A C 1
ATOM 776 O O . PHE A 1 104 ? -25.185 -11.458 36.407 1.00 62.25 104 PHE A O 1
ATOM 783 N N . PRO A 1 105 ? -26.256 -12.644 34.806 1.00 65.62 105 PRO A N 1
ATOM 784 C CA . PRO A 1 105 ? -27.346 -12.985 35.690 1.00 65.62 105 PRO A CA 1
ATOM 785 C C . PRO A 1 105 ? -26.723 -13.803 36.817 1.00 65.62 105 PRO A C 1
ATOM 787 O O . PRO A 1 105 ? -26.245 -14.920 36.601 1.00 65.62 105 PRO A O 1
ATOM 790 N N . ARG A 1 106 ? -26.661 -13.215 38.019 1.00 58.75 106 ARG A N 1
ATOM 791 C CA . ARG A 1 106 ? -26.381 -13.946 39.251 1.00 58.75 106 ARG A CA 1
ATOM 792 C C . ARG A 1 106 ? -27.426 -15.048 39.275 1.00 58.75 106 ARG A C 1
ATOM 794 O O . ARG A 1 106 ? -28.584 -14.776 39.573 1.00 58.75 106 ARG A O 1
ATOM 801 N N . ARG A 1 107 ? -27.036 -16.271 38.901 1.00 56.94 107 ARG A N 1
ATOM 802 C CA . ARG A 1 107 ? -27.858 -17.456 39.131 1.00 56.94 107 ARG A CA 1
ATOM 803 C C . ARG A 1 107 ? -28.145 -17.458 40.624 1.00 56.94 107 ARG A C 1
ATOM 805 O O . ARG A 1 107 ? -27.258 -17.752 41.425 1.00 56.94 107 ARG A O 1
ATOM 812 N N . ALA A 1 108 ? -29.361 -17.068 40.989 1.00 51.88 108 ALA A N 1
ATOM 813 C CA . ALA A 1 108 ? -29.896 -17.356 42.296 1.00 51.88 108 ALA A CA 1
ATOM 814 C C . ALA A 1 108 ? -29.796 -18.876 42.438 1.00 51.88 108 ALA A C 1
ATOM 816 O O . ALA A 1 108 ? -30.416 -19.620 41.681 1.00 51.88 108 ALA A O 1
ATOM 817 N N . ARG A 1 109 ? -28.928 -19.340 43.340 1.00 48.59 109 ARG A N 1
ATOM 818 C CA . ARG A 1 109 ? -28.956 -20.721 43.813 1.00 48.59 109 ARG A CA 1
ATOM 819 C C . ARG A 1 109 ? -30.301 -20.890 44.511 1.00 48.59 109 ARG A C 1
ATOM 821 O O . ARG A 1 109 ? -30.426 -20.601 45.695 1.00 48.59 109 ARG A O 1
ATOM 828 N N . THR A 1 110 ? -31.316 -21.311 43.769 1.00 45.72 110 THR A N 1
ATOM 829 C CA . THR A 1 110 ? -32.506 -21.911 44.355 1.00 45.72 110 THR A CA 1
ATOM 830 C C . THR A 1 110 ? -32.058 -23.236 44.955 1.00 45.72 110 THR A C 1
ATOM 832 O O . THR A 1 110 ? -31.803 -24.206 44.244 1.00 45.72 110 THR A O 1
ATOM 835 N N . ALA A 1 111 ? -31.898 -23.253 46.277 1.00 49.19 111 ALA A N 1
ATOM 836 C CA . ALA A 1 111 ? -31.972 -24.476 47.054 1.00 49.19 111 ALA A CA 1
ATOM 837 C C . ALA A 1 111 ? -33.410 -24.996 46.911 1.00 49.19 111 ALA A C 1
ATOM 839 O O . ALA A 1 111 ? -34.310 -24.581 47.632 1.00 49.19 111 ALA A O 1
ATOM 840 N N . GLY A 1 112 ? -33.630 -25.817 45.891 1.00 39.50 112 GLY A N 1
ATOM 841 C CA . GLY A 1 112 ? -34.917 -26.404 45.553 1.00 39.50 112 GLY A CA 1
ATOM 842 C C . GLY A 1 112 ? -34.673 -27.824 45.084 1.00 39.50 112 GLY A C 1
ATOM 843 O O . GLY A 1 112 ? -34.450 -28.066 43.902 1.00 39.50 112 GLY A O 1
ATOM 844 N N . ARG A 1 113 ? -34.634 -28.734 46.058 1.00 47.44 113 ARG A N 1
ATOM 845 C CA . ARG A 1 113 ? -34.709 -30.187 45.897 1.00 47.44 113 ARG A CA 1
ATOM 846 C C . ARG A 1 113 ? -35.705 -30.528 44.783 1.00 47.44 113 ARG A C 1
ATOM 848 O O . ARG A 1 113 ? -36.877 -30.201 44.908 1.00 47.44 113 ARG A O 1
ATOM 855 N N . SER A 1 114 ? -35.214 -31.127 43.706 1.00 40.69 114 SER A N 1
ATOM 856 C CA . SER A 1 114 ? -36.024 -31.682 42.619 1.00 40.69 114 SER A CA 1
ATOM 857 C C . SER A 1 114 ? -35.653 -33.159 42.506 1.00 40.69 114 SER A C 1
ATOM 859 O O . SER A 1 114 ? -34.826 -33.533 41.680 1.00 40.69 114 SER A O 1
ATOM 861 N N . ASP A 1 115 ? -36.185 -33.960 43.430 1.00 50.19 115 ASP A N 1
ATOM 862 C CA . ASP A 1 115 ? -36.372 -35.399 43.234 1.00 50.19 115 ASP A CA 1
ATOM 863 C C . ASP A 1 115 ? -37.716 -35.551 42.521 1.00 50.19 115 ASP A C 1
ATOM 865 O O . ASP A 1 115 ? -38.746 -35.639 43.173 1.00 50.19 115 ASP A O 1
ATOM 869 N N . ASP A 1 116 ? -37.705 -35.500 41.195 1.00 49.75 116 ASP A N 1
ATOM 870 C CA . ASP A 1 116 ? -38.797 -36.006 40.362 1.00 49.75 116 ASP A CA 1
ATOM 871 C C . ASP A 1 116 ? -38.173 -36.425 39.028 1.00 49.75 116 ASP A C 1
ATOM 873 O O . ASP A 1 116 ? -38.109 -35.674 38.053 1.00 49.75 116 ASP A O 1
ATOM 877 N N . VAL A 1 117 ? -37.603 -37.630 39.034 1.00 53.44 117 VAL A N 1
ATOM 878 C CA . VAL A 1 117 ? -37.286 -38.374 37.816 1.00 53.44 117 VAL A CA 1
ATOM 879 C C . VAL A 1 117 ? -38.531 -39.208 37.513 1.00 53.44 117 VAL A C 1
ATOM 881 O O . VAL A 1 117 ? -38.868 -40.064 38.330 1.00 53.44 117 VAL A O 1
ATOM 884 N N . PRO A 1 118 ? -39.240 -38.988 36.393 1.00 51.66 118 PRO A N 1
ATOM 885 C CA . PRO A 1 118 ? -40.309 -39.892 35.999 1.00 51.66 118 PRO A CA 1
ATOM 886 C C . PRO A 1 118 ? -39.700 -41.257 35.651 1.00 51.66 118 PRO A C 1
ATOM 888 O O . PRO A 1 118 ? -38.782 -41.351 34.833 1.00 51.66 118 PRO A O 1
ATOM 891 N N . GLU A 1 119 ? -40.190 -42.298 36.320 1.00 47.38 119 GLU A N 1
ATOM 892 C CA . GLU A 1 119 ? -39.818 -43.695 36.104 1.00 47.38 119 GLU A CA 1
ATOM 893 C C . GLU A 1 119 ? -40.126 -44.095 34.654 1.00 47.38 119 GLU A C 1
ATOM 895 O O . GLU A 1 119 ? -41.257 -43.957 34.186 1.00 47.38 119 GLU A O 1
ATOM 900 N N . ALA A 1 120 ? -39.099 -44.524 33.919 1.00 52.69 120 ALA A N 1
ATOM 901 C CA . ALA A 1 120 ? -39.236 -44.986 32.545 1.00 52.69 120 ALA A CA 1
ATOM 902 C C . ALA A 1 120 ? -39.849 -46.395 32.529 1.00 52.69 120 ALA A C 1
ATOM 904 O O . ALA A 1 120 ? -39.322 -47.310 33.163 1.00 52.69 120 ALA A O 1
ATOM 905 N N . ASP A 1 121 ? -40.947 -46.556 31.791 1.00 52.62 121 ASP A N 1
ATOM 906 C CA . ASP A 1 121 ? -41.613 -47.838 31.556 1.00 52.62 121 ASP A CA 1
ATOM 907 C C . ASP A 1 121 ? -40.663 -48.797 30.799 1.00 52.62 121 ASP A C 1
ATOM 909 O O . ASP A 1 121 ? -40.150 -48.437 29.732 1.00 52.62 121 ASP A O 1
ATOM 913 N N . PRO A 1 122 ? -40.393 -50.015 31.310 1.00 53.53 122 PRO A N 1
ATOM 914 C CA . PRO A 1 122 ? -39.508 -50.983 30.659 1.00 53.53 122 PRO A CA 1
ATOM 915 C C . PRO A 1 122 ? -40.015 -51.508 29.300 1.00 53.53 122 PRO A C 1
ATOM 917 O O . PRO A 1 122 ? -39.303 -52.282 28.659 1.00 53.53 122 PRO A O 1
ATOM 920 N N . ALA A 1 123 ? -41.202 -51.108 28.833 1.00 53.75 123 ALA A N 1
ATOM 921 C CA . ALA A 1 123 ? -41.731 -51.497 27.525 1.00 53.75 123 ALA A CA 1
ATOM 922 C C . ALA A 1 123 ? -41.114 -50.754 26.315 1.00 53.75 123 ALA A C 1
ATOM 924 O O . ALA A 1 123 ? -41.271 -51.226 25.190 1.00 53.75 123 ALA A O 1
ATOM 925 N N . ASP A 1 124 ? -40.387 -49.646 26.511 1.00 53.69 124 ASP A N 1
ATOM 926 C CA . ASP A 1 124 ? -39.881 -48.797 25.407 1.00 53.69 124 ASP A CA 1
ATOM 927 C C . ASP A 1 124 ? -38.442 -49.117 24.936 1.00 53.69 124 ASP A C 1
ATOM 929 O O . ASP A 1 124 ? -37.816 -48.356 24.190 1.00 53.69 124 ASP A O 1
ATOM 933 N N . VAL A 1 125 ? -37.885 -50.270 25.322 1.00 55.00 125 VAL A N 1
ATOM 934 C CA . VAL A 1 125 ? -36.554 -50.698 24.857 1.00 55.00 125 VAL A CA 1
ATOM 935 C C . VAL A 1 125 ? -36.666 -51.397 23.499 1.00 55.00 125 VAL A C 1
ATOM 937 O O . VAL A 1 125 ? -36.779 -52.617 23.409 1.00 55.00 125 VAL A O 1
ATOM 940 N N . VAL A 1 126 ? -36.600 -50.624 22.413 1.00 51.88 126 VAL A N 1
ATOM 941 C CA . VAL A 1 126 ? -36.427 -51.182 21.063 1.00 51.88 126 VAL A CA 1
ATOM 942 C C . VAL A 1 126 ? -34.944 -51.494 20.835 1.00 51.88 126 VAL A C 1
ATOM 944 O O . VAL A 1 126 ? -34.135 -50.610 20.550 1.00 51.88 126 VAL A O 1
ATOM 947 N N . GLU A 1 127 ? -34.578 -52.773 20.937 1.00 52.47 127 GLU A N 1
ATOM 948 C CA . GLU A 1 127 ? -33.314 -53.294 20.408 1.00 52.47 127 GLU A CA 1
ATOM 949 C C . GLU A 1 127 ? -33.278 -53.105 18.882 1.00 52.47 127 GLU A C 1
ATOM 951 O O . GLU A 1 127 ? -34.014 -53.759 18.142 1.00 52.47 127 GLU A O 1
ATOM 956 N N . VAL A 1 128 ? -32.384 -52.247 18.379 1.00 52.66 128 VAL A N 1
ATOM 957 C CA . VAL A 1 128 ? -32.040 -52.223 16.949 1.00 52.66 128 VAL A CA 1
ATOM 958 C C . VAL A 1 128 ? -30.581 -52.617 16.790 1.00 52.66 128 VAL A C 1
ATOM 960 O O . VAL A 1 128 ? -29.653 -51.877 17.114 1.00 52.66 128 VAL A O 1
ATOM 963 N N . GLY A 1 129 ? -30.423 -53.851 16.314 1.00 42.72 129 GLY A N 1
ATOM 964 C CA . GLY A 1 129 ? -29.176 -54.585 16.222 1.00 42.72 129 GLY A CA 1
ATOM 965 C C . GLY A 1 129 ? -28.123 -53.945 15.324 1.00 42.72 129 GLY A C 1
ATOM 966 O O . GLY A 1 129 ? -28.391 -53.387 14.259 1.00 42.72 129 GLY A O 1
ATOM 967 N N . THR A 1 130 ? -26.877 -54.119 15.745 1.00 52.66 130 THR A N 1
ATOM 968 C CA . THR A 1 130 ? -25.689 -53.849 14.946 1.00 52.66 130 THR A CA 1
ATOM 969 C C . THR A 1 130 ? -25.625 -54.815 13.760 1.00 52.66 130 THR A C 1
ATOM 971 O O . THR A 1 130 ? -25.641 -56.035 13.928 1.00 52.66 130 THR A O 1
ATOM 974 N N . ARG A 1 131 ? -25.502 -54.296 12.530 1.00 50.56 131 ARG A N 1
ATOM 975 C CA . ARG A 1 131 ? -25.044 -55.102 11.387 1.00 50.56 131 ARG A CA 1
ATOM 976 C C . ARG A 1 131 ? -23.869 -54.449 10.669 1.00 50.56 131 ARG A C 1
ATOM 978 O O . ARG A 1 131 ? -23.937 -53.333 10.167 1.00 50.56 131 ARG A O 1
ATOM 985 N N . ARG A 1 132 ? -22.780 -55.218 10.663 1.00 45.41 132 ARG A N 1
ATOM 986 C CA . ARG A 1 132 ? -21.525 -55.048 9.929 1.00 45.41 132 ARG A CA 1
ATOM 987 C C . ARG A 1 132 ? -21.709 -55.254 8.416 1.00 45.41 132 ARG A C 1
ATOM 989 O O . ARG A 1 132 ? -22.465 -56.125 8.012 1.00 45.41 132 ARG A O 1
ATOM 996 N N . HIS A 1 133 ? -20.854 -54.541 7.676 1.00 44.00 133 HIS A N 1
ATOM 997 C CA . HIS A 1 133 ? -20.160 -54.858 6.412 1.00 44.00 133 HIS A CA 1
ATOM 998 C C . HIS A 1 133 ? -20.921 -55.317 5.157 1.00 44.00 133 HIS A C 1
ATOM 1000 O O . HIS A 1 133 ? -21.619 -56.321 5.148 1.00 44.00 133 HIS A O 1
ATOM 1006 N N . GLY A 1 134 ? -20.551 -54.694 4.031 1.00 38.38 134 GLY A N 1
ATOM 1007 C CA . GLY A 1 134 ? -20.728 -55.256 2.693 1.00 38.38 134 GLY A CA 1
ATOM 1008 C C . GLY A 1 134 ? -20.137 -54.360 1.607 1.00 38.38 134 GLY A C 1
ATOM 1009 O O . GLY A 1 134 ? -20.710 -53.333 1.280 1.00 38.38 134 GLY A O 1
ATOM 1010 N N . ARG A 1 135 ? -18.968 -54.751 1.096 1.00 42.59 135 ARG A N 1
ATOM 1011 C CA . ARG A 1 135 ? -18.235 -54.186 -0.048 1.00 42.59 135 ARG A CA 1
ATOM 1012 C C . ARG A 1 135 ? -19.004 -54.424 -1.358 1.00 42.59 135 ARG A C 1
ATOM 1014 O O . ARG A 1 135 ? -19.505 -55.531 -1.541 1.00 42.59 135 ARG A O 1
ATOM 1021 N N . ALA A 1 136 ? -18.930 -53.475 -2.286 1.00 48.25 136 ALA A N 1
ATOM 1022 C CA . ALA A 1 136 ? -18.736 -53.725 -3.716 1.00 48.25 136 ALA A CA 1
ATOM 1023 C C . ALA A 1 136 ? -17.982 -52.528 -4.303 1.00 48.25 136 ALA A C 1
ATOM 1025 O O . ALA A 1 136 ? -18.402 -51.389 -4.003 1.00 48.25 136 ALA A O 1
#

Mean predicted aligned error: 17.01 Å

Secondary structure (DSSP, 8-state):
----EEETTT-SBPEEE--TT----EEE-TTT--EEETT-HHHHHTTSSEEETTS--S--SS-SSPPPPPPHHHHHHHHHHHHHHHHHHHHHHHHSPPPPP----------------PPPPGGG------------

Radius of gyration: 31.74 Å; Cα contacts (8 Å, |Δi|>4): 112; chains: 1; bounding box: 60×72×70 Å

Nearest PDB structures (foldseek):
  8xmc-assembly1_I  TM=6.828E-01  e=3.936E+00  Arabidopsis thaliana